Protein AF-A0A9D6ZKS2-F1 (afdb_monomer_lite)

Radius of gyration: 28.93 Å; chains: 1; bounding box: 67×19×74 Å

Structure (mmCIF, N/CA/C/O backbone):
data_AF-A0A9D6ZKS2-F1
#
_entry.id   AF-A0A9D6ZKS2-F1
#
loop_
_atom_site.group_PDB
_atom_site.id
_atom_site.type_symbol
_atom_site.label_atom_id
_atom_site.label_alt_id
_atom_site.label_comp_id
_atom_site.label_asym_id
_atom_site.label_entity_id
_atom_site.label_seq_id
_atom_site.pdbx_PDB_ins_code
_atom_site.Cartn_x
_atom_site.Cartn_y
_atom_site.Cartn_z
_atom_site.occupancy
_atom_site.B_iso_or_equiv
_atom_site.auth_seq_id
_atom_site.auth_comp_id
_atom_site.auth_asym_id
_atom_site.auth_atom_id
_atom_site.pdbx_PDB_model_num
ATOM 1 N N . MET A 1 1 ? -45.394 -9.143 -55.744 1.00 44.09 1 MET A N 1
ATOM 2 C CA . MET A 1 1 ? -44.489 -7.975 -55.709 1.00 44.09 1 MET A CA 1
ATOM 3 C C . MET A 1 1 ? -43.091 -8.520 -55.440 1.00 44.09 1 MET A C 1
ATOM 5 O O . MET A 1 1 ? -42.808 -8.893 -54.310 1.00 44.09 1 MET A O 1
ATOM 9 N N . VAL A 1 2 ? -42.299 -8.751 -56.489 1.00 48.19 2 VAL A N 1
ATOM 10 C CA . VAL A 1 2 ? -40.972 -9.385 -56.376 1.00 48.19 2 VAL A CA 1
ATOM 11 C C . VAL A 1 2 ? -39.942 -8.276 -56.171 1.00 48.19 2 VAL A C 1
ATOM 13 O O . VAL A 1 2 ? -39.978 -7.284 -56.892 1.00 48.19 2 VAL A O 1
ATOM 16 N N . ARG A 1 3 ? -39.083 -8.405 -55.155 1.00 56.41 3 ARG A N 1
ATOM 17 C CA . ARG A 1 3 ? -37.972 -7.474 -54.915 1.00 56.41 3 ARG A CA 1
ATOM 18 C C . ARG A 1 3 ? -36.798 -7.897 -55.795 1.00 56.41 3 ARG A C 1
ATOM 20 O O . ARG A 1 3 ? -36.294 -9.004 -55.630 1.00 56.41 3 ARG A O 1
ATOM 27 N N . GLU A 1 4 ? -36.403 -7.033 -56.722 1.00 60.12 4 GLU A N 1
ATOM 28 C CA . GLU A 1 4 ? -35.160 -7.168 -57.484 1.00 60.12 4 GLU A CA 1
ATOM 29 C C . GLU A 1 4 ? -33.969 -7.113 -56.523 1.00 60.12 4 GLU A C 1
ATOM 31 O O . GLU A 1 4 ? -33.844 -6.191 -55.717 1.00 60.12 4 GLU A O 1
ATOM 36 N N . ILE A 1 5 ? -33.116 -8.131 -56.589 1.00 66.62 5 ILE A N 1
ATOM 37 C CA . ILE A 1 5 ? -31.851 -8.184 -55.863 1.00 66.62 5 ILE A CA 1
ATOM 38 C C . ILE A 1 5 ? -30.782 -7.866 -56.903 1.00 66.62 5 ILE A C 1
ATOM 40 O O . ILE A 1 5 ? -30.601 -8.635 -57.846 1.00 66.62 5 ILE A O 1
ATOM 44 N N . ASN A 1 6 ? -30.132 -6.709 -56.782 1.00 66.81 6 ASN A N 1
ATOM 45 C CA . ASN A 1 6 ? -29.094 -6.295 -57.719 1.00 66.81 6 ASN A CA 1
ATOM 46 C C . ASN A 1 6 ? -27.822 -7.121 -57.471 1.00 66.81 6 ASN A C 1
ATOM 48 O O . ASN A 1 6 ? -27.167 -6.978 -56.443 1.00 66.81 6 ASN A O 1
ATOM 52 N N . ILE A 1 7 ? -27.509 -8.015 -58.405 1.00 65.44 7 ILE A N 1
ATOM 53 C CA . ILE A 1 7 ? -26.403 -8.983 -58.320 1.00 65.44 7 ILE A CA 1
ATOM 54 C C . ILE A 1 7 ? -25.052 -8.385 -58.752 1.00 65.44 7 ILE A C 1
ATOM 56 O O . ILE A 1 7 ? -24.017 -9.009 -58.540 1.00 65.44 7 ILE A O 1
ATOM 60 N N . GLU A 1 8 ? -25.056 -7.183 -59.336 1.00 63.81 8 GLU A N 1
ATOM 61 C CA . GLU A 1 8 ? -23.863 -6.482 -59.843 1.00 63.81 8 GLU A CA 1
ATOM 62 C C . GLU A 1 8 ? -23.109 -5.706 -58.742 1.00 63.81 8 GLU A C 1
ATOM 64 O O . GLU A 1 8 ? -22.023 -5.168 -58.973 1.00 63.81 8 GLU A O 1
ATOM 69 N N . GLU A 1 9 ? -23.670 -5.610 -57.531 1.00 59.66 9 GLU A N 1
ATOM 70 C CA . GLU A 1 9 ? -23.068 -4.848 -56.437 1.00 59.66 9 GLU A CA 1
ATOM 71 C C . GLU A 1 9 ? -21.865 -5.594 -55.843 1.00 59.66 9 GLU A C 1
ATOM 73 O O . GLU A 1 9 ? -21.994 -6.549 -55.074 1.00 59.66 9 GLU A O 1
ATOM 78 N N . GLN A 1 10 ? -20.659 -5.155 -56.212 1.00 66.25 10 GLN A N 1
ATOM 79 C CA . GLN A 1 10 ? -19.429 -5.713 -55.661 1.00 66.25 10 GLN A CA 1
ATOM 80 C C . GLN A 1 10 ? -19.277 -5.297 -54.187 1.00 66.25 10 GLN A C 1
ATOM 82 O O . GLN A 1 10 ? -19.317 -4.100 -53.884 1.00 66.25 10 GLN A O 1
ATOM 87 N N . PRO A 1 11 ? -19.072 -6.250 -53.256 1.00 60.50 11 PRO A N 1
ATOM 88 C CA . PRO A 1 11 ? -18.950 -5.947 -51.836 1.00 60.50 11 PRO A CA 1
ATOM 89 C C . PRO A 1 11 ? -17.789 -4.972 -51.596 1.00 60.50 11 PRO A C 1
ATOM 91 O O . PRO A 1 11 ? -16.697 -5.133 -52.140 1.00 60.50 11 PRO A O 1
ATOM 94 N N . GLY A 1 12 ? -18.061 -3.930 -50.806 1.00 67.75 12 GLY A N 1
ATOM 95 C CA . GLY A 1 12 ? -17.226 -2.738 -50.664 1.00 67.75 12 GLY A CA 1
ATOM 96 C C . GLY A 1 12 ? -15.746 -2.958 -50.312 1.00 67.75 12 GLY A C 1
ATOM 97 O O . GLY A 1 12 ? -15.304 -4.014 -49.864 1.00 67.75 12 GLY A O 1
ATOM 98 N N . LYS A 1 13 ? -14.970 -1.882 -50.501 1.00 64.06 13 LYS A N 1
ATOM 99 C CA . LYS A 1 13 ? -13.512 -1.796 -50.319 1.00 64.06 13 LYS A CA 1
ATOM 100 C C . LYS A 1 13 ? -13.021 -2.487 -49.040 1.00 64.06 13 LYS A C 1
ATOM 102 O O . LYS A 1 13 ? -13.343 -2.070 -47.928 1.00 64.06 13 LYS A O 1
ATOM 107 N N . VAL A 1 14 ? -12.140 -3.475 -49.201 1.00 65.56 14 VAL A N 1
ATOM 108 C CA . VAL A 1 14 ? -11.450 -4.131 -48.083 1.00 65.56 14 VAL A CA 1
ATOM 109 C C . VAL A 1 14 ? -10.465 -3.146 -47.443 1.00 65.56 14 VAL 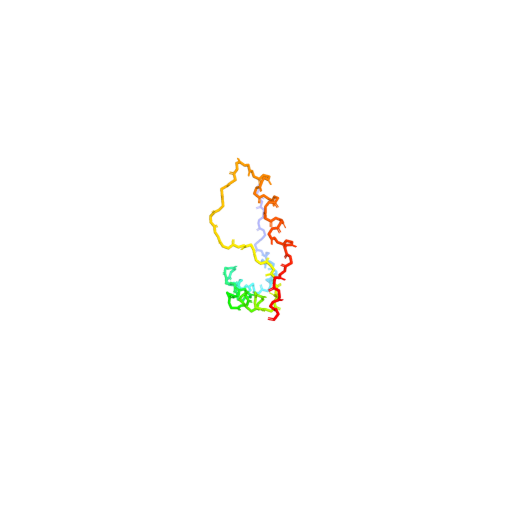A C 1
ATOM 111 O O . VAL A 1 14 ? -9.388 -2.869 -47.974 1.00 65.56 14 VAL A O 1
ATOM 114 N N . VAL A 1 15 ? -10.833 -2.595 -46.286 1.00 59.56 15 VAL A N 1
ATOM 115 C CA . VAL A 1 15 ? -9.981 -1.700 -45.491 1.00 59.56 15 VAL A CA 1
ATOM 116 C C . VAL A 1 15 ? -9.013 -2.499 -44.620 1.00 59.56 15 VAL A C 1
ATOM 118 O O . VAL A 1 15 ? -9.298 -2.782 -43.463 1.00 59.56 15 VAL A O 1
ATOM 121 N N . GLY A 1 16 ? -7.846 -2.824 -45.188 1.00 68.31 16 GLY A N 1
ATOM 122 C CA . GLY A 1 16 ? -6.661 -3.291 -44.461 1.00 68.31 16 GLY A CA 1
ATOM 123 C C . GLY A 1 16 ? -6.783 -4.679 -43.816 1.00 68.31 16 GLY A C 1
ATOM 124 O O . GLY A 1 16 ? -7.791 -5.068 -43.232 1.00 68.31 16 GLY A O 1
ATOM 125 N N . ARG A 1 17 ? -5.704 -5.462 -43.872 1.00 66.81 17 ARG A N 1
ATOM 126 C CA . ARG A 1 17 ? -5.643 -6.744 -43.163 1.00 66.81 17 ARG A CA 1
ATOM 127 C C . ARG A 1 17 ? -5.495 -6.451 -41.669 1.00 66.81 17 ARG A C 1
ATOM 129 O O . ARG A 1 17 ? -4.454 -5.952 -41.246 1.00 66.81 17 ARG A O 1
ATOM 136 N N . ARG A 1 18 ? -6.523 -6.739 -40.862 1.00 64.94 18 ARG A N 1
ATOM 137 C CA . ARG A 1 18 ? -6.411 -6.651 -39.397 1.00 64.94 18 ARG A CA 1
ATOM 138 C C . ARG A 1 18 ? -5.311 -7.614 -38.950 1.00 64.94 18 ARG A C 1
ATOM 140 O O . ARG A 1 18 ? -5.450 -8.827 -39.093 1.00 64.94 18 ARG A O 1
ATOM 147 N N . ARG A 1 19 ? -4.192 -7.078 -38.454 1.00 68.81 19 ARG A N 1
ATOM 148 C CA . ARG A 1 19 ? -3.173 -7.884 -37.774 1.00 68.81 19 ARG A CA 1
ATOM 149 C C . ARG A 1 19 ? -3.858 -8.498 -36.555 1.00 68.81 19 ARG A C 1
ATOM 151 O O . ARG A 1 19 ? -4.526 -7.767 -35.824 1.00 68.81 19 ARG A O 1
ATOM 158 N N . ALA A 1 20 ? -3.736 -9.812 -36.366 1.00 65.75 20 ALA A N 1
ATOM 159 C CA . ALA A 1 20 ? -4.216 -10.443 -35.142 1.00 65.75 20 ALA A CA 1
ATOM 160 C C . ALA A 1 20 ? -3.652 -9.651 -33.948 1.00 65.75 20 ALA A C 1
ATOM 162 O O . ALA A 1 20 ? -2.463 -9.299 -33.995 1.00 65.75 20 ALA A O 1
ATOM 163 N N . PRO A 1 21 ? -4.471 -9.312 -32.933 1.00 60.41 2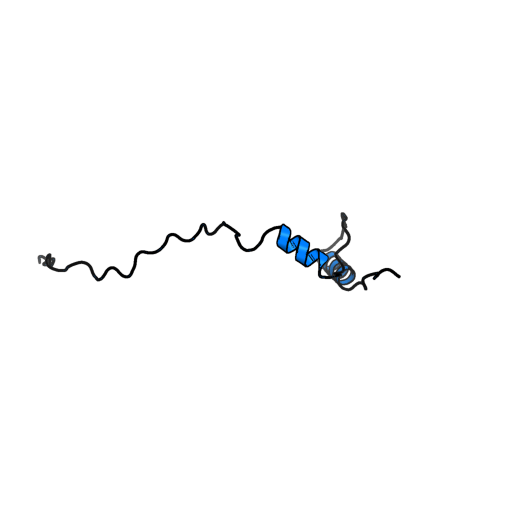1 PRO A N 1
ATOM 164 C CA . PRO A 1 21 ? -3.943 -8.699 -31.730 1.00 60.41 21 PRO A CA 1
ATOM 165 C C . PRO A 1 21 ? -2.804 -9.590 -31.240 1.00 60.41 21 PRO A C 1
ATOM 167 O O . PRO A 1 21 ? -2.970 -10.809 -31.153 1.00 60.41 21 PRO A O 1
ATOM 170 N N . ALA A 1 22 ? -1.630 -9.000 -30.997 1.00 67.12 22 ALA A N 1
ATOM 171 C CA . ALA A 1 22 ? -0.620 -9.693 -30.214 1.00 67.12 22 ALA A CA 1
ATOM 172 C C . ALA A 1 22 ? -1.335 -10.139 -28.938 1.00 67.12 22 ALA A C 1
ATOM 174 O O . ALA A 1 22 ? -1.988 -9.298 -28.325 1.00 67.12 22 ALA A O 1
ATOM 175 N N . ASP A 1 23 ? -1.309 -11.449 -28.676 1.00 67.75 23 ASP A N 1
ATOM 176 C CA . ASP A 1 23 ? -2.054 -12.134 -27.618 1.00 67.75 23 ASP A CA 1
ATOM 177 C C . ASP A 1 23 ? -2.411 -11.174 -26.463 1.00 67.75 23 ASP A C 1
ATOM 179 O O . ASP A 1 23 ? -1.502 -10.667 -25.803 1.00 67.75 23 ASP A O 1
ATOM 183 N N . PRO A 1 24 ? -3.702 -10.846 -26.261 1.00 60.59 24 PRO A N 1
ATOM 184 C CA . PRO A 1 24 ? -4.119 -9.795 -25.334 1.00 60.59 24 PRO A CA 1
ATOM 185 C C . PRO A 1 24 ? -3.792 -10.124 -23.871 1.00 60.59 24 PRO A C 1
ATOM 187 O O . PRO A 1 24 ? -3.836 -9.235 -23.025 1.00 60.59 24 PRO A O 1
ATOM 190 N N . LEU A 1 25 ? -3.445 -11.382 -23.574 1.00 65.12 25 LEU A N 1
ATOM 191 C CA . LEU A 1 25 ? -2.981 -11.839 -22.264 1.00 65.12 25 LEU A CA 1
ATOM 192 C C . LEU A 1 25 ? -1.451 -11.843 -22.149 1.00 65.12 25 LEU A C 1
ATOM 194 O O . LEU A 1 25 ? -0.900 -12.105 -21.079 1.00 65.12 25 LEU A O 1
ATOM 198 N N . ARG A 1 26 ? -0.737 -11.541 -23.236 1.00 61.09 26 ARG A N 1
ATOM 199 C CA . ARG A 1 26 ? 0.719 -11.478 -23.261 1.00 61.09 26 ARG A CA 1
ATOM 200 C C . ARG A 1 26 ? 1.166 -10.141 -22.689 1.00 61.09 26 ARG A C 1
ATOM 202 O O . ARG A 1 26 ? 1.342 -9.157 -23.406 1.00 61.09 26 ARG A O 1
ATOM 209 N N . SER A 1 27 ? 1.400 -10.123 -21.381 1.00 60.28 27 SER A N 1
ATOM 210 C CA . SER A 1 27 ? 1.996 -9.001 -20.654 1.00 60.28 27 SER A CA 1
ATOM 211 C C . SER A 1 27 ? 3.479 -8.839 -21.018 1.00 60.28 27 SER A C 1
ATOM 213 O O . SER A 1 27 ? 4.376 -9.053 -20.209 1.00 60.28 27 SER A O 1
ATOM 215 N N . SER A 1 28 ? 3.783 -8.448 -22.257 1.00 62.25 28 SER A N 1
ATOM 216 C CA . SER A 1 28 ? 5.163 -8.187 -22.691 1.00 62.25 28 SER A CA 1
ATOM 217 C C . SER A 1 28 ? 5.774 -6.924 -22.063 1.00 62.25 28 SER A C 1
ATOM 219 O O . SER A 1 28 ? 6.867 -6.532 -22.456 1.00 62.25 28 SER A O 1
ATOM 221 N N . ARG A 1 29 ? 5.037 -6.235 -21.182 1.00 61.47 29 ARG A N 1
ATOM 222 C CA . ARG A 1 29 ? 5.368 -4.917 -20.618 1.00 61.47 29 ARG A CA 1
ATOM 223 C C . ARG A 1 29 ? 5.325 -4.846 -19.091 1.00 61.47 29 ARG A C 1
ATOM 225 O O . ARG A 1 29 ? 5.652 -3.801 -18.557 1.00 61.47 29 ARG A O 1
ATOM 232 N N . ASP A 1 30 ? 4.885 -5.912 -18.428 1.00 63.06 30 ASP A N 1
ATOM 233 C CA . ASP A 1 30 ? 4.822 -5.974 -16.967 1.00 63.06 30 ASP A CA 1
ATOM 234 C C . ASP A 1 30 ? 5.408 -7.309 -16.533 1.00 63.06 30 ASP A C 1
ATOM 236 O O . ASP A 1 30 ? 4.725 -8.315 -16.319 1.00 63.06 30 ASP A O 1
ATOM 240 N N . THR A 1 31 ? 6.735 -7.348 -16.508 1.00 76.62 31 THR A N 1
ATOM 241 C CA . THR A 1 31 ? 7.448 -8.528 -16.035 1.00 76.62 31 THR A CA 1
ATOM 242 C C . THR A 1 31 ? 7.630 -8.416 -14.526 1.00 76.62 31 THR A C 1
ATOM 244 O O . THR A 1 31 ? 7.972 -7.352 -14.016 1.00 76.62 31 THR A O 1
ATOM 247 N N . LYS A 1 32 ? 7.529 -9.532 -13.789 1.00 77.25 32 LYS A N 1
ATOM 248 C CA . LYS A 1 32 ? 7.895 -9.589 -12.354 1.00 77.25 32 LYS A CA 1
ATOM 249 C C . LYS A 1 32 ? 9.245 -8.916 -12.063 1.00 77.25 32 LYS A C 1
ATOM 251 O O . LYS A 1 32 ? 9.405 -8.238 -11.058 1.00 77.25 32 LYS A O 1
ATOM 256 N N . ARG A 1 33 ? 10.191 -9.051 -12.996 1.00 78.94 33 ARG A N 1
ATOM 257 C CA . ARG A 1 33 ? 11.516 -8.428 -12.948 1.00 78.94 33 ARG A CA 1
ATOM 258 C C . ARG A 1 33 ? 11.473 -6.896 -12.923 1.00 78.94 33 ARG A C 1
ATOM 260 O O . ARG A 1 33 ? 12.279 -6.286 -12.229 1.00 78.94 33 ARG A O 1
ATOM 267 N N . GLU A 1 34 ? 10.564 -6.278 -13.672 1.00 79.31 34 GLU A N 1
ATOM 268 C CA . GLU A 1 34 ? 10.374 -4.824 -13.652 1.00 79.31 34 GLU A CA 1
ATOM 269 C C . GLU A 1 34 ? 9.768 -4.407 -12.314 1.00 79.31 34 GLU A C 1
ATOM 271 O O . GLU A 1 34 ? 10.313 -3.519 -11.666 1.00 79.31 34 GLU A O 1
ATOM 276 N N . ALA A 1 35 ? 8.747 -5.118 -11.825 1.00 76.06 35 ALA A N 1
ATOM 277 C CA . ALA A 1 35 ? 8.171 -4.869 -10.501 1.00 76.06 35 ALA A CA 1
ATOM 278 C C . ALA A 1 35 ? 9.219 -4.961 -9.369 1.00 76.06 35 ALA A C 1
ATOM 280 O O . ALA A 1 35 ? 9.250 -4.114 -8.477 1.00 76.06 35 ALA A O 1
ATOM 281 N N . GLU A 1 36 ? 10.137 -5.930 -9.426 1.00 79.00 36 GLU A N 1
ATOM 282 C CA . GLU A 1 36 ? 11.266 -6.028 -8.490 1.00 79.00 36 GLU A CA 1
ATOM 283 C C . GLU A 1 36 ? 12.283 -4.886 -8.641 1.00 79.00 36 GLU A C 1
ATOM 285 O O . GLU A 1 36 ? 12.901 -4.472 -7.659 1.00 79.00 36 GLU A O 1
ATOM 290 N N . ALA A 1 37 ? 12.521 -4.401 -9.863 1.00 81.38 37 ALA A N 1
ATOM 291 C CA . ALA A 1 37 ? 13.405 -3.261 -10.104 1.00 81.38 37 ALA A CA 1
ATOM 292 C C . ALA A 1 37 ? 12.803 -1.977 -9.516 1.00 81.38 37 ALA A C 1
ATOM 294 O O . ALA A 1 37 ? 13.488 -1.265 -8.785 1.00 81.38 37 ALA A O 1
ATOM 295 N N . TRP A 1 38 ? 11.506 -1.746 -9.733 1.00 72.81 38 TRP A N 1
ATOM 296 C CA . TRP A 1 38 ? 10.753 -0.664 -9.098 1.00 72.81 38 TRP A CA 1
ATOM 297 C C . TRP A 1 38 ? 10.757 -0.797 -7.568 1.00 72.81 38 TRP A C 1
ATOM 299 O O . TRP A 1 38 ? 11.038 0.170 -6.870 1.00 72.81 38 TRP A O 1
ATOM 309 N N . SER A 1 39 ? 10.544 -1.998 -7.023 1.00 72.94 39 SER A N 1
ATOM 310 C CA . SER A 1 39 ? 10.595 -2.225 -5.571 1.00 72.94 39 SER A CA 1
ATOM 311 C C . SER A 1 39 ? 11.968 -1.948 -4.951 1.00 72.94 39 SER A C 1
ATOM 313 O O . SER A 1 39 ? 12.025 -1.629 -3.769 1.00 72.94 39 SER A O 1
ATOM 315 N N . ARG A 1 40 ? 13.062 -2.114 -5.703 1.00 74.25 40 ARG A N 1
ATOM 316 C CA . ARG A 1 40 ? 14.428 -1.814 -5.239 1.00 74.25 40 ARG A CA 1
ATOM 317 C C . ARG A 1 40 ? 14.800 -0.344 -5.407 1.00 74.25 40 ARG A C 1
ATOM 319 O O . ARG A 1 40 ? 15.560 0.175 -4.601 1.00 74.25 40 ARG A O 1
ATOM 326 N N . ALA A 1 41 ? 14.305 0.300 -6.462 1.00 76.31 41 ALA A N 1
ATOM 327 C CA . ALA A 1 41 ? 14.629 1.686 -6.787 1.00 76.31 41 ALA A CA 1
ATOM 328 C C . ALA A 1 41 ? 13.972 2.697 -5.837 1.00 76.31 41 ALA A C 1
ATOM 330 O O . ALA A 1 41 ? 14.491 3.795 -5.660 1.00 76.31 41 ALA A O 1
ATOM 331 N N . PHE A 1 42 ? 12.843 2.334 -5.226 1.00 66.88 42 PHE A N 1
ATOM 332 C CA . PHE A 1 42 ? 12.156 3.183 -4.264 1.00 66.88 42 PHE A CA 1
ATOM 333 C C . PHE A 1 42 ? 12.277 2.581 -2.865 1.00 66.88 42 PHE A C 1
ATOM 335 O O . PHE A 1 42 ? 11.809 1.465 -2.639 1.00 66.88 42 PHE A O 1
ATOM 342 N N . ASP A 1 43 ? 12.834 3.343 -1.919 1.00 65.62 43 ASP A N 1
ATOM 343 C CA . ASP A 1 43 ? 12.802 3.038 -0.479 1.00 65.62 43 ASP A CA 1
ATOM 344 C C . ASP A 1 43 ? 11.381 3.257 0.065 1.00 65.62 43 ASP A C 1
ATOM 346 O O . ASP A 1 43 ? 11.091 4.183 0.821 1.00 65.62 43 ASP A O 1
ATOM 350 N N . ARG A 1 44 ? 10.429 2.474 -0.449 1.00 62.88 44 ARG A N 1
ATOM 351 C CA . ARG A 1 44 ? 9.025 2.585 -0.070 1.00 62.88 44 ARG A CA 1
ATOM 352 C C . ARG A 1 44 ? 8.808 1.882 1.266 1.00 62.88 44 ARG A C 1
ATOM 354 O O . ARG A 1 44 ? 9.228 0.730 1.409 1.00 62.88 44 ARG A O 1
ATOM 361 N N . PRO A 1 45 ? 8.086 2.507 2.210 1.00 62.94 45 PRO A N 1
ATOM 362 C CA . PRO A 1 45 ? 7.541 1.792 3.352 1.00 62.94 45 PRO A CA 1
ATOM 363 C C . PRO A 1 45 ? 6.539 0.760 2.825 1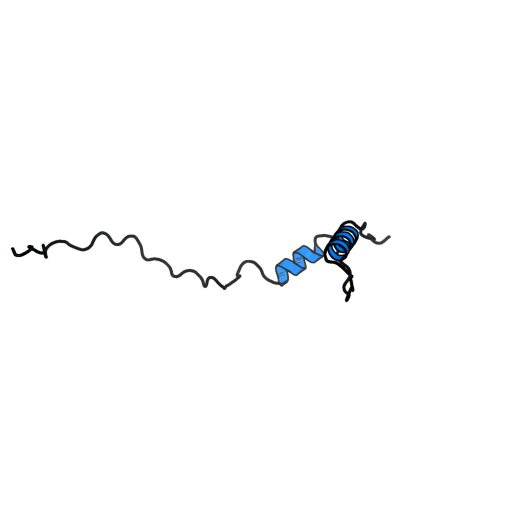.00 62.94 45 PRO A C 1
ATOM 365 O O . PRO A 1 45 ? 5.415 1.071 2.437 1.00 62.94 45 PRO A O 1
ATOM 368 N N . PHE A 1 46 ? 6.977 -0.491 2.738 1.00 71.19 46 PHE A N 1
ATOM 369 C CA . PHE A 1 46 ? 6.071 -1.601 2.499 1.00 71.19 46 PHE A CA 1
ATOM 370 C C . PHE A 1 46 ? 5.300 -1.888 3.781 1.00 71.19 46 PHE A C 1
ATOM 372 O O . PHE A 1 46 ? 5.871 -1.881 4.876 1.00 71.19 46 PHE A O 1
ATOM 379 N N . VAL A 1 47 ? 4.012 -2.207 3.633 1.00 80.25 47 VAL A N 1
ATOM 380 C CA . VAL A 1 47 ? 3.234 -2.787 4.727 1.00 80.25 47 VAL A CA 1
ATOM 381 C C . VAL A 1 47 ? 3.973 -4.044 5.206 1.00 80.25 47 VAL A C 1
ATOM 383 O O . VAL A 1 47 ? 4.306 -4.903 4.377 1.00 80.25 47 VAL A O 1
ATOM 386 N N . PRO A 1 48 ? 4.285 -4.162 6.509 1.00 80.50 48 PRO A N 1
ATOM 387 C CA . PRO A 1 48 ? 4.989 -5.324 7.024 1.00 80.50 48 PRO A CA 1
ATOM 388 C C . PRO A 1 48 ? 4.241 -6.614 6.682 1.00 80.50 48 PRO A C 1
ATOM 390 O O . PRO A 1 48 ? 3.012 -6.674 6.715 1.00 80.50 48 PRO A O 1
ATOM 393 N N . ARG A 1 49 ? 4.991 -7.663 6.334 1.00 82.38 49 ARG A N 1
ATOM 394 C CA . ARG A 1 49 ? 4.395 -8.971 6.046 1.00 82.38 49 ARG A CA 1
ATOM 395 C C . ARG A 1 49 ? 3.863 -9.569 7.346 1.00 82.38 49 ARG A C 1
ATOM 397 O O . ARG A 1 49 ? 4.586 -9.617 8.337 1.00 82.38 49 ARG A O 1
ATOM 404 N N . GLY A 1 50 ? 2.637 -10.077 7.317 1.00 87.94 50 GLY A N 1
ATOM 405 C CA . GLY A 1 50 ? 2.023 -10.715 8.474 1.00 87.94 50 GLY A CA 1
ATOM 406 C C . GLY A 1 50 ? 0.536 -10.968 8.273 1.00 87.94 50 GLY A C 1
ATOM 407 O O . GLY A 1 50 ? -0.063 -10.487 7.313 1.00 87.94 50 GLY A O 1
ATOM 408 N N . VAL A 1 51 ? -0.049 -11.737 9.191 1.00 92.38 51 VAL A N 1
ATOM 409 C CA . VAL A 1 51 ? -1.502 -11.884 9.304 1.00 92.38 51 VAL A CA 1
ATOM 410 C C . VAL A 1 51 ? -1.969 -10.958 10.416 1.00 92.38 51 VAL A C 1
ATOM 412 O O . VAL A 1 51 ? -1.624 -11.164 11.580 1.00 92.38 51 VAL A O 1
ATOM 415 N N . TYR A 1 52 ? -2.760 -9.957 10.051 1.00 93.31 52 TYR A N 1
ATOM 416 C CA . TYR A 1 52 ? -3.338 -8.989 10.976 1.00 93.31 52 TYR A CA 1
ATOM 417 C C . TYR A 1 52 ? -4.837 -9.242 11.078 1.00 93.31 52 TYR A C 1
ATOM 419 O O . TYR A 1 52 ? -5.497 -9.520 10.077 1.00 93.31 52 TYR A O 1
ATOM 427 N N . ARG A 1 53 ? -5.361 -9.222 12.303 1.00 96.44 53 ARG A N 1
ATOM 428 C CA . ARG A 1 53 ? -6.782 -9.442 12.575 1.00 96.44 53 ARG A CA 1
ATOM 429 C C . ARG A 1 53 ? -7.382 -8.128 13.038 1.00 96.44 53 ARG A C 1
ATOM 431 O O . ARG A 1 53 ? -6.946 -7.602 14.055 1.00 96.44 53 ARG A O 1
ATOM 438 N N . PHE A 1 54 ? -8.382 -7.668 12.306 1.00 97.00 54 PHE A N 1
ATOM 439 C CA . PHE A 1 54 ? -9.154 -6.471 12.606 1.00 97.00 54 PHE A CA 1
ATOM 440 C C . PHE A 1 54 ? -10.600 -6.876 12.862 1.00 97.00 54 PHE A C 1
ATOM 442 O O . PHE A 1 54 ? -11.063 -7.904 12.356 1.00 97.00 54 PHE A O 1
ATOM 449 N N . ARG A 1 55 ? -11.304 -6.098 13.677 1.00 96.56 55 ARG A N 1
ATOM 450 C CA . ARG A 1 55 ? -12.729 -6.310 13.940 1.00 96.56 55 ARG A CA 1
ATOM 451 C C . ARG A 1 55 ? -13.590 -5.719 12.832 1.00 96.56 55 ARG A C 1
ATOM 453 O O . ARG A 1 55 ? -14.667 -6.250 12.576 1.00 96.56 55 ARG A O 1
ATOM 460 N N . THR A 1 56 ? -13.117 -4.656 12.182 1.00 98.12 56 THR A N 1
ATOM 461 C CA . THR A 1 56 ? -13.817 -3.977 11.085 1.00 98.12 56 THR A CA 1
ATOM 462 C C . THR A 1 56 ? -12.886 -3.697 9.906 1.00 98.12 56 THR A C 1
ATOM 464 O O . THR A 1 56 ? -11.668 -3.868 9.995 1.00 98.12 56 THR A O 1
ATOM 467 N N . PHE A 1 57 ? -13.472 -3.295 8.777 1.00 96.69 57 PHE A N 1
ATOM 468 C CA . PHE A 1 57 ? -12.717 -2.917 7.585 1.00 96.69 57 PHE A CA 1
ATOM 469 C C . PHE A 1 57 ? -12.022 -1.564 7.768 1.00 96.69 57 PHE A C 1
ATOM 471 O O . PHE A 1 57 ? -10.874 -1.404 7.370 1.00 96.69 57 PHE A O 1
ATOM 478 N N . GLU A 1 58 ? -12.688 -0.619 8.427 1.00 97.75 58 GLU A N 1
ATOM 479 C CA . GLU A 1 58 ? -12.165 0.716 8.714 1.00 97.75 58 GLU A CA 1
ATOM 480 C C . GLU A 1 58 ? -10.895 0.637 9.569 1.00 97.75 58 GLU A C 1
ATOM 482 O O . GLU A 1 58 ? -9.903 1.292 9.265 1.00 97.75 58 GLU A O 1
ATOM 487 N N . GLU A 1 59 ? -10.880 -0.246 10.574 1.00 97.12 59 GLU A N 1
ATOM 488 C CA . GLU A 1 59 ? -9.702 -0.497 11.411 1.00 97.12 59 GLU A CA 1
ATOM 489 C C . GLU A 1 59 ? -8.520 -1.028 10.578 1.00 97.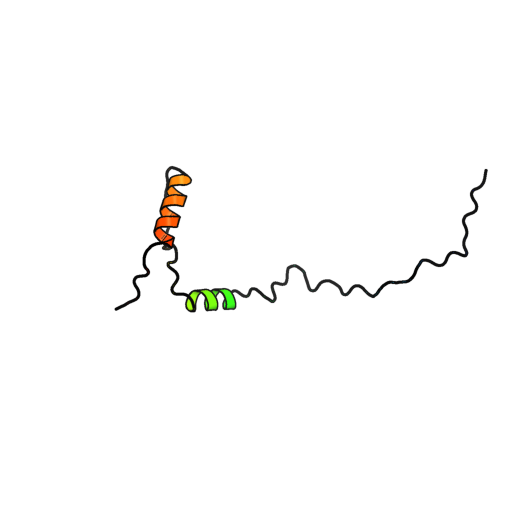12 59 GLU A C 1
ATOM 491 O O . GLU A 1 59 ? -7.367 -0.649 10.797 1.00 97.12 59 GLU A O 1
ATOM 496 N N . ALA A 1 60 ? -8.801 -1.886 9.592 1.00 96.00 60 ALA A N 1
ATOM 497 C CA . ALA A 1 60 ? -7.785 -2.399 8.681 1.00 96.00 60 ALA A CA 1
ATOM 498 C C . ALA A 1 60 ? -7.236 -1.304 7.751 1.00 96.00 60 ALA A C 1
ATOM 500 O O . ALA A 1 60 ? -6.028 -1.271 7.500 1.00 96.00 60 ALA A O 1
ATOM 501 N N . ASP A 1 61 ? -8.101 -0.415 7.253 1.00 95.06 61 ASP A N 1
ATOM 502 C CA . ASP A 1 61 ? -7.715 0.680 6.360 1.00 95.06 61 ASP A CA 1
ATOM 503 C C . ASP A 1 61 ? -6.858 1.718 7.096 1.00 95.06 61 ASP A C 1
ATOM 505 O O . ASP A 1 61 ? -5.756 2.042 6.650 1.00 95.06 61 ASP A O 1
ATOM 509 N N . GLU A 1 62 ? -7.285 2.153 8.284 1.00 96.69 62 GLU A N 1
ATOM 510 C CA . GLU A 1 62 ? -6.508 3.059 9.138 1.00 96.69 62 GLU A CA 1
ATOM 511 C C . GLU A 1 62 ? -5.128 2.480 9.468 1.00 96.69 62 GLU A C 1
ATOM 513 O O . GLU A 1 62 ? -4.104 3.164 9.352 1.00 96.69 62 GLU A O 1
ATOM 518 N N . TRP A 1 63 ? -5.077 1.192 9.823 1.00 94.44 63 TRP A N 1
ATOM 519 C CA . TRP A 1 63 ? -3.818 0.504 10.077 1.00 94.44 63 TRP A CA 1
ATOM 520 C C . TRP A 1 63 ? -2.924 0.462 8.830 1.00 94.44 63 TRP A C 1
ATOM 522 O O . TRP A 1 63 ? -1.719 0.717 8.924 1.00 94.44 63 TRP A O 1
ATOM 532 N N . MET A 1 64 ? -3.489 0.179 7.653 1.00 92.06 64 MET A N 1
ATOM 533 C CA . MET A 1 64 ? -2.751 0.147 6.389 1.00 92.06 64 MET A CA 1
ATOM 534 C C . MET A 1 64 ? -2.155 1.520 6.055 1.00 92.06 64 MET A C 1
ATOM 536 O O . MET A 1 64 ? -0.966 1.605 5.733 1.00 92.06 64 MET A O 1
ATOM 540 N N . TRP A 1 65 ? -2.933 2.597 6.191 1.00 91.25 65 TRP A N 1
ATOM 541 C CA . TRP A 1 65 ? -2.457 3.967 5.985 1.00 91.25 65 TRP A CA 1
ATOM 542 C C . TRP A 1 65 ? -1.366 4.359 6.975 1.00 91.25 65 TRP A C 1
ATOM 544 O O . TRP A 1 65 ? -0.367 4.972 6.583 1.00 91.25 65 TRP A O 1
ATOM 554 N N . ALA A 1 66 ? -1.496 3.952 8.239 1.00 90.06 66 ALA A N 1
ATOM 555 C CA . ALA A 1 66 ? -0.440 4.143 9.222 1.00 90.06 66 ALA A CA 1
ATOM 556 C C . ALA A 1 66 ? 0.842 3.414 8.791 1.00 90.06 66 ALA A C 1
ATOM 558 O O . ALA A 1 66 ? 1.918 3.999 8.836 1.00 90.06 66 ALA A O 1
ATOM 559 N N . MET A 1 67 ? 0.760 2.173 8.301 1.00 88.62 67 MET A N 1
ATOM 560 C CA . MET A 1 67 ? 1.939 1.429 7.836 1.00 88.62 67 MET A CA 1
ATOM 561 C C . MET A 1 67 ? 2.600 2.046 6.599 1.00 88.62 67 MET A C 1
ATOM 563 O O . MET A 1 67 ? 3.827 2.094 6.539 1.00 88.62 67 MET A O 1
ATOM 567 N N . LEU A 1 68 ? 1.810 2.533 5.641 1.00 85.44 68 LEU A N 1
ATOM 568 C CA . LEU A 1 68 ? 2.305 3.171 4.416 1.00 85.44 68 LEU A CA 1
ATOM 569 C C . LEU A 1 68 ? 2.912 4.559 4.657 1.00 85.44 68 LEU A C 1
ATOM 571 O O . LEU A 1 68 ? 3.773 4.987 3.897 1.00 85.44 68 LEU A O 1
ATOM 575 N N . SER A 1 69 ? 2.468 5.276 5.689 1.00 85.44 69 SER A N 1
ATOM 576 C CA . SER A 1 69 ? 2.975 6.615 6.027 1.00 85.44 69 SER A CA 1
ATOM 577 C C . SER A 1 69 ? 4.109 6.601 7.054 1.00 85.44 69 SER A C 1
ATOM 579 O O . SER A 1 69 ? 4.695 7.647 7.341 1.00 85.44 69 SER A O 1
ATOM 581 N N . ARG A 1 70 ? 4.453 5.427 7.603 1.00 80.81 70 ARG A N 1
ATOM 582 C CA . ARG A 1 70 ? 5.587 5.286 8.522 1.00 80.81 70 ARG A CA 1
ATOM 583 C C . ARG A 1 70 ? 6.874 5.754 7.837 1.00 80.81 70 ARG A C 1
ATOM 585 O O . ARG A 1 70 ? 7.168 5.288 6.735 1.00 80.81 70 ARG A O 1
ATOM 592 N N . PRO A 1 71 ? 7.680 6.609 8.495 1.00 75.88 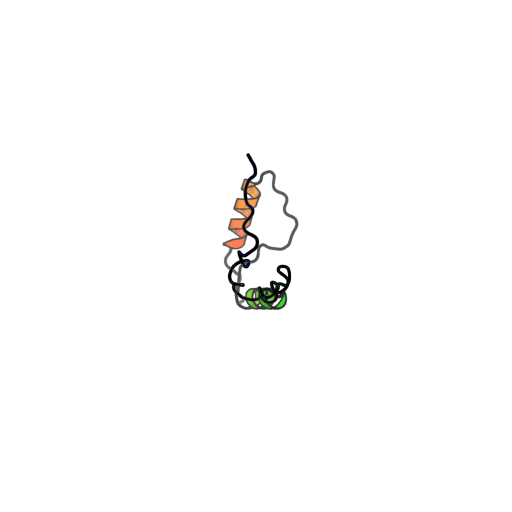71 PRO A N 1
ATOM 593 C CA . PRO A 1 71 ? 9.017 6.925 8.016 1.00 75.88 71 PRO A CA 1
ATOM 594 C C . PRO A 1 71 ? 9.787 5.621 7.808 1.00 75.88 71 PRO A C 1
ATOM 596 O O . PRO A 1 71 ? 9.828 4.783 8.719 1.00 75.88 71 PRO A O 1
ATOM 599 N N . SER A 1 72 ? 10.376 5.425 6.624 1.00 65.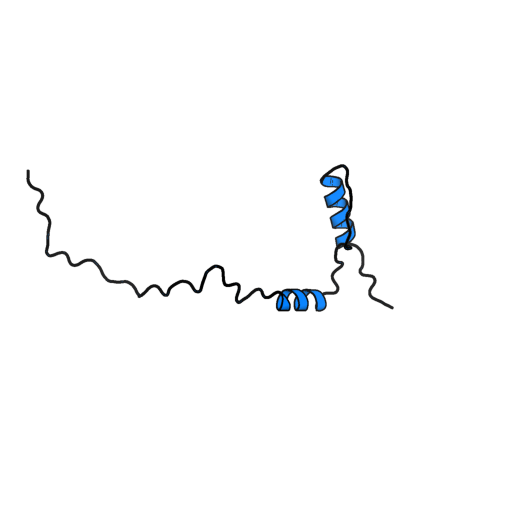81 72 SER A N 1
ATOM 600 C CA . SER A 1 72 ? 11.304 4.315 6.448 1.00 65.81 72 SER A CA 1
ATOM 601 C C . SER A 1 72 ? 12.434 4.526 7.451 1.00 65.81 72 SER A C 1
ATOM 603 O O . SER A 1 72 ? 12.971 5.627 7.604 1.00 65.81 72 SER A O 1
ATOM 605 N N . ALA A 1 73 ? 12.784 3.477 8.191 1.00 62.25 73 ALA A N 1
ATOM 606 C CA . ALA A 1 73 ? 14.030 3.467 8.935 1.00 62.25 73 ALA A CA 1
ATOM 607 C C . ALA A 1 73 ? 15.158 3.337 7.904 1.00 62.25 73 ALA A C 1
ATOM 609 O O . ALA A 1 73 ? 15.757 2.272 7.758 1.00 62.25 73 ALA A O 1
ATOM 610 N N . SER A 1 74 ? 15.395 4.402 7.134 1.00 54.09 74 SER A N 1
ATOM 611 C CA . SER A 1 74 ? 16.609 4.589 6.358 1.00 54.09 74 SER A CA 1
ATOM 612 C C . SER A 1 74 ? 17.767 4.493 7.346 1.00 54.09 74 SER A C 1
ATOM 614 O O . SER A 1 74 ? 18.068 5.425 8.090 1.00 54.09 74 SER A O 1
ATOM 616 N N . ARG A 1 75 ? 18.315 3.282 7.396 1.00 53.06 75 ARG A N 1
ATOM 617 C CA . ARG A 1 75 ? 19.578 2.833 7.975 1.00 53.06 75 ARG A CA 1
ATOM 618 C C . ARG A 1 75 ? 20.549 4.000 8.242 1.00 53.06 75 ARG A C 1
ATOM 620 O O . ARG A 1 75 ? 20.980 4.650 7.294 1.00 53.06 75 ARG A O 1
ATOM 627 N N . ARG A 1 76 ? 20.876 4.242 9.522 1.00 43.25 76 ARG A N 1
ATOM 628 C CA . ARG A 1 76 ? 22.168 4.857 9.884 1.00 43.25 76 ARG A CA 1
ATOM 629 C C . ARG A 1 76 ? 23.304 3.959 9.412 1.00 43.25 76 ARG A C 1
ATOM 631 O O . ARG A 1 76 ? 23.101 2.723 9.452 1.00 43.25 76 ARG A O 1
#

pLDDT: mean 73.68, std 14.21, range [43.25, 98.12]

Secondary structure (DSSP, 8-state):
-PPP--TT-PPP------PPPS-TT--TT--HHHHHHHHHHS---PPPSS----SSHHHHHHHHHHHHHSPP----

Sequence (76 aa):
MVREINIEEQPGKVVGRRRAPADPLRSSRDTKREAEAWSRAFDRPFVPRGVYRFRTFEEADEWMWAMLSRPSASRR

Foldseek 3Di:
DDDDDPPPDDPDDDDDDPDDPPPPPPPPPDDVVVVVVVVVVDLFQDQDDDDDDDPDPVRVVVSRVVSRPDDRPPDD